Protein AF-A0A7I9V1X6-F1 (afdb_monomer_lite)

Structure (mmCIF, N/CA/C/O backbone):
data_AF-A0A7I9V1X6-F1
#
_entry.id   AF-A0A7I9V1X6-F1
#
loop_
_atom_site.group_PDB
_atom_site.id
_atom_site.type_symbol
_atom_site.label_atom_id
_atom_site.label_alt_id
_atom_site.label_comp_id
_atom_site.label_asym_id
_atom_site.label_entity_id
_atom_site.label_seq_id
_atom_site.pdbx_PDB_ins_code
_atom_site.Cartn_x
_atom_site.Cartn_y
_atom_site.Cartn_z
_atom_site.occupancy
_atom_site.B_iso_or_equiv
_atom_site.auth_seq_id
_atom_site.auth_comp_id
_atom_site.auth_asym_id
_atom_site.auth_atom_id
_atom_site.pdbx_PDB_model_num
ATOM 1 N N . MET A 1 1 ? -23.324 9.103 14.475 1.00 31.06 1 MET A N 1
ATOM 2 C CA . MET A 1 1 ? -22.258 9.240 15.491 1.00 31.06 1 MET A CA 1
ATOM 3 C C . MET A 1 1 ? -21.105 8.360 15.027 1.00 31.06 1 MET A C 1
ATOM 5 O O . MET A 1 1 ? -21.308 7.158 14.941 1.00 31.06 1 MET A O 1
ATOM 9 N N . LYS A 1 2 ? -19.975 8.931 14.589 1.00 31.11 2 LYS A N 1
ATOM 10 C CA . LYS A 1 2 ? -18.775 8.145 14.253 1.00 31.11 2 LYS A CA 1
ATOM 11 C C . LYS A 1 2 ? -18.012 7.933 15.558 1.00 31.11 2 LYS A C 1
ATOM 13 O O . LYS A 1 2 ? -17.532 8.905 16.133 1.00 31.11 2 LYS A O 1
ATOM 18 N N . THR A 1 3 ? -17.995 6.711 16.077 1.00 34.31 3 THR A N 1
ATOM 19 C CA . THR A 1 3 ? -17.217 6.384 17.274 1.00 34.31 3 THR A CA 1
ATOM 20 C C . THR A 1 3 ? -15.748 6.360 16.871 1.00 34.31 3 THR A C 1
ATOM 22 O O . THR A 1 3 ? -15.349 5.520 16.071 1.00 34.31 3 THR A O 1
ATOM 25 N N . ALA A 1 4 ? -14.965 7.313 17.375 1.00 37.03 4 ALA A N 1
ATOM 26 C CA . ALA A 1 4 ? -13.523 7.325 17.177 1.00 37.03 4 ALA A CA 1
ATOM 27 C C . ALA A 1 4 ? -12.908 6.067 17.802 1.00 37.03 4 ALA A C 1
ATOM 29 O O . ALA A 1 4 ? -13.298 5.636 18.889 1.00 37.03 4 ALA A O 1
ATOM 30 N N . ILE A 1 5 ? -11.945 5.478 17.108 1.00 51.56 5 ILE A N 1
ATOM 31 C CA . ILE A 1 5 ? -11.222 4.302 17.585 1.00 51.56 5 ILE A CA 1
ATOM 32 C C . ILE A 1 5 ? -10.269 4.758 18.673 1.00 51.56 5 ILE A C 1
ATOM 34 O O . ILE A 1 5 ? -9.533 5.726 18.485 1.00 51.56 5 ILE A O 1
ATOM 38 N N . ALA A 1 6 ? -10.286 4.070 19.814 1.00 46.34 6 ALA A N 1
ATOM 39 C CA . ALA A 1 6 ? -9.354 4.361 20.889 1.00 46.34 6 ALA A CA 1
ATOM 40 C C . ALA A 1 6 ? -7.907 4.257 20.361 1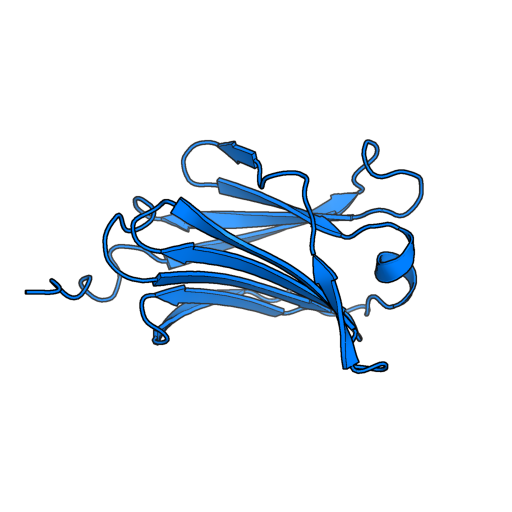.00 46.34 6 ALA A C 1
ATOM 42 O O . ALA A 1 6 ? -7.556 3.230 19.761 1.00 46.34 6 ALA A O 1
ATOM 43 N N . PRO A 1 7 ? -7.057 5.278 20.583 1.00 47.25 7 PRO A N 1
ATOM 44 C CA . PRO A 1 7 ? -5.639 5.204 20.260 1.00 47.25 7 PRO A CA 1
ATOM 45 C C . PRO A 1 7 ? -5.026 3.916 20.833 1.00 47.25 7 PRO A C 1
ATOM 47 O O . PRO A 1 7 ? -5.109 3.664 22.033 1.00 47.25 7 PRO A O 1
ATOM 50 N N . GLY A 1 8 ? -4.442 3.075 19.973 1.00 60.81 8 GLY A N 1
ATOM 51 C CA . GLY A 1 8 ? -3.742 1.848 20.372 1.00 60.81 8 GLY A CA 1
ATOM 52 C C . GLY A 1 8 ? -4.521 0.526 20.285 1.00 60.81 8 GLY A C 1
ATOM 53 O O . GLY A 1 8 ? -3.891 -0.517 20.482 1.00 60.81 8 GLY A O 1
ATOM 54 N N . ALA A 1 9 ? -5.820 0.523 19.955 1.00 78.50 9 ALA A N 1
ATOM 55 C CA . ALA A 1 9 ? -6.601 -0.713 19.757 1.00 78.50 9 ALA A CA 1
ATOM 56 C C . ALA A 1 9 ? -6.298 -1.419 18.420 1.00 78.50 9 ALA A C 1
ATOM 58 O O . ALA A 1 9 ? -6.314 -2.645 18.336 1.00 78.50 9 ALA A O 1
ATOM 59 N N . PHE A 1 10 ? -5.977 -0.632 17.397 1.00 86.81 10 PHE A N 1
ATOM 60 C CA . PHE A 1 10 ? -5.545 -1.088 16.083 1.00 86.81 10 PHE A CA 1
ATOM 61 C C . PHE A 1 10 ? -4.237 -0.388 15.722 1.00 86.81 10 PHE A C 1
ATOM 63 O O . PHE A 1 10 ? -4.037 0.771 16.098 1.00 86.81 10 PHE A O 1
ATOM 70 N N . GLY A 1 11 ? -3.338 -1.081 15.031 1.00 87.50 11 GLY A N 1
ATOM 71 C CA . GLY A 1 11 ? -2.097 -0.459 14.587 1.00 87.50 11 GLY A CA 1
ATOM 72 C C . GLY A 1 11 ? -1.092 -1.412 13.971 1.00 87.50 11 GLY A C 1
ATOM 73 O O . GLY A 1 11 ? -1.156 -2.617 14.195 1.00 87.50 11 GLY A O 1
ATOM 74 N N . LEU A 1 12 ? -0.158 -0.853 13.206 1.00 90.88 12 LEU A N 1
ATOM 75 C CA . LEU A 1 12 ? 0.875 -1.609 12.500 1.00 90.88 12 LEU A CA 1
ATOM 76 C C . LEU A 1 12 ? 1.866 -2.252 13.484 1.00 90.88 12 LEU A C 1
ATOM 78 O O . LEU A 1 12 ? 2.320 -1.594 14.420 1.00 90.88 12 LEU A O 1
ATOM 82 N N . THR A 1 13 ? 2.209 -3.520 13.263 1.00 92.50 13 THR A N 1
ATOM 83 C CA . THR A 1 13 ? 3.162 -4.290 14.086 1.00 92.50 13 THR A CA 1
ATOM 84 C C . THR A 1 13 ? 4.356 -4.811 13.294 1.00 92.50 13 THR A C 1
ATOM 86 O O . THR A 1 13 ? 5.404 -5.057 13.884 1.00 92.50 13 THR A O 1
ATOM 89 N N . GLY A 1 14 ? 4.233 -4.952 11.975 1.00 91.88 14 GLY A N 1
ATOM 90 C CA . GLY A 1 14 ? 5.331 -5.395 11.125 1.00 91.88 14 GLY A CA 1
ATOM 91 C C . GLY A 1 14 ? 5.026 -5.217 9.647 1.00 91.88 14 GLY A C 1
ATOM 92 O O . GLY A 1 14 ? 3.869 -5.073 9.248 1.00 91.88 14 GLY A O 1
ATOM 93 N N . VAL A 1 15 ? 6.081 -5.217 8.835 1.00 96.12 15 VAL A N 1
ATOM 94 C CA . VAL A 1 15 ? 5.978 -5.168 7.377 1.00 96.12 15 VAL A CA 1
ATOM 95 C C . VAL A 1 15 ? 6.974 -6.137 6.769 1.00 96.12 15 VAL A C 1
ATOM 97 O O . VAL A 1 15 ? 8.158 -6.105 7.093 1.00 96.12 15 VAL A O 1
ATOM 100 N N . GLU A 1 16 ? 6.487 -6.971 5.861 1.00 95.19 16 GLU A N 1
ATOM 101 C CA . GLU A 1 16 ? 7.301 -7.880 5.066 1.00 95.19 16 GLU A CA 1
ATOM 102 C C . GLU A 1 16 ? 7.233 -7.473 3.597 1.00 95.19 16 GLU A C 1
ATOM 104 O O . GLU A 1 16 ? 6.152 -7.245 3.045 1.00 95.19 16 GLU A O 1
ATOM 109 N N . VAL A 1 17 ? 8.400 -7.403 2.961 1.00 94.06 17 VAL A N 1
ATOM 110 C CA . VAL A 1 17 ? 8.532 -7.175 1.523 1.00 94.06 17 VAL A CA 1
ATOM 111 C C . VAL A 1 17 ? 9.222 -8.389 0.925 1.00 94.06 17 VAL A C 1
ATOM 113 O O . VAL A 1 17 ? 10.296 -8.780 1.381 1.00 94.06 17 VAL A O 1
ATOM 116 N N . GLY A 1 18 ? 8.612 -8.986 -0.091 1.00 92.56 18 GLY A N 1
ATOM 117 C CA . GLY A 1 18 ? 9.122 -10.200 -0.718 1.00 92.56 18 GLY A CA 1
ATOM 118 C C . GLY A 1 18 ? 8.905 -10.210 -2.221 1.00 92.56 18 GLY A C 1
ATOM 119 O O . GLY A 1 18 ? 8.330 -9.287 -2.798 1.00 92.56 18 GLY A O 1
ATOM 120 N N . ASP A 1 19 ? 9.360 -11.272 -2.872 1.00 92.38 19 ASP A N 1
ATOM 121 C CA . ASP A 1 19 ? 9.011 -11.523 -4.266 1.00 92.38 19 ASP A CA 1
ATOM 122 C C . ASP A 1 19 ? 7.555 -11.987 -4.381 1.00 92.38 19 ASP A C 1
ATOM 124 O O . ASP A 1 19 ? 7.008 -12.629 -3.481 1.00 92.38 19 ASP A O 1
ATOM 128 N N . PHE A 1 20 ? 6.911 -11.657 -5.500 1.00 90.50 20 PHE A N 1
ATOM 129 C CA . PHE A 1 20 ? 5.551 -12.096 -5.796 1.00 90.50 20 PHE A CA 1
ATOM 130 C C . PHE A 1 20 ? 5.493 -12.792 -7.154 1.00 90.50 20 PHE A C 1
ATOM 132 O O . PHE A 1 20 ? 5.192 -12.183 -8.178 1.00 90.50 20 PHE A O 1
ATOM 139 N N . ALA A 1 21 ? 5.763 -14.100 -7.157 1.00 81.69 21 ALA A N 1
ATOM 140 C CA . ALA A 1 21 ? 5.872 -14.900 -8.380 1.00 81.69 21 ALA A CA 1
ATOM 141 C C . ALA A 1 21 ? 4.608 -14.863 -9.264 1.00 81.69 21 ALA A C 1
ATOM 143 O O . ALA A 1 21 ? 4.704 -14.908 -10.488 1.00 81.69 21 ALA A O 1
ATOM 144 N N . GLN A 1 22 ? 3.426 -14.734 -8.655 1.00 79.31 22 GLN A N 1
ATOM 145 C CA . GLN A 1 22 ? 2.142 -14.680 -9.364 1.00 79.31 22 GLN A CA 1
ATOM 146 C C . GLN A 1 22 ? 1.922 -13.354 -10.119 1.00 79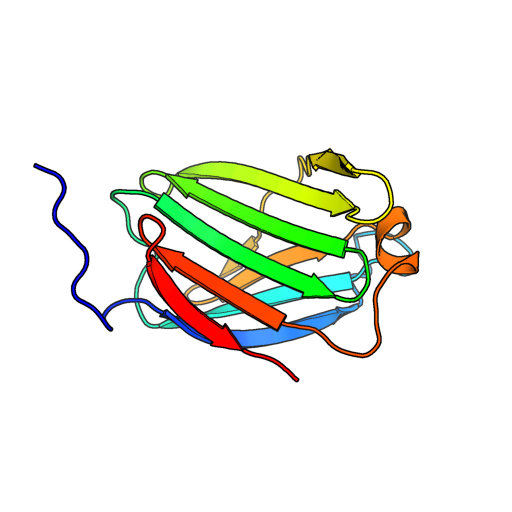.31 22 GLN A C 1
ATOM 148 O O . GLN A 1 22 ? 1.082 -13.297 -11.011 1.00 79.31 22 GLN A O 1
ATOM 153 N N . GLY A 1 23 ? 2.678 -12.296 -9.798 1.00 73.44 23 GLY A N 1
ATOM 154 C CA . GLY A 1 23 ? 2.606 -10.989 -10.467 1.00 73.44 23 GLY A CA 1
ATOM 155 C C . GLY A 1 23 ? 3.541 -10.842 -11.670 1.00 73.44 23 GLY A C 1
ATOM 156 O O . GLY A 1 23 ? 3.687 -9.738 -12.195 1.00 73.44 23 GLY A O 1
ATOM 157 N N . GLY A 1 24 ? 4.193 -11.930 -12.089 1.00 77.38 24 GLY A N 1
ATOM 158 C CA . GLY A 1 24 ? 5.230 -11.923 -13.117 1.00 77.38 24 GLY A CA 1
ATOM 159 C C . GLY A 1 24 ? 6.625 -11.609 -12.565 1.00 77.38 24 GLY A C 1
ATOM 160 O O . GLY A 1 24 ? 6.801 -11.213 -11.413 1.00 77.38 24 GLY A O 1
ATOM 161 N N . ALA A 1 25 ? 7.645 -11.807 -13.403 1.00 83.75 25 ALA A N 1
ATOM 162 C CA . ALA A 1 25 ? 9.039 -11.614 -13.008 1.00 83.75 25 ALA A CA 1
ATOM 163 C C . ALA A 1 25 ? 9.295 -10.175 -12.520 1.00 83.75 25 ALA A C 1
ATOM 165 O O . ALA A 1 25 ? 8.961 -9.208 -13.203 1.00 83.75 25 ALA A O 1
ATOM 166 N N . GLY A 1 26 ? 9.893 -10.042 -11.333 1.00 86.25 26 GLY A N 1
ATOM 167 C CA . GLY A 1 26 ? 10.227 -8.755 -10.716 1.00 86.25 26 GLY A CA 1
ATOM 168 C C . GLY A 1 26 ? 9.102 -8.103 -9.908 1.00 86.25 26 GLY A C 1
ATOM 169 O O . GLY A 1 26 ? 9.366 -7.113 -9.229 1.00 86.25 26 GLY A O 1
ATOM 170 N N . ALA A 1 27 ? 7.879 -8.643 -9.926 1.00 92.62 27 ALA A N 1
ATOM 171 C CA . ALA A 1 27 ? 6.819 -8.169 -9.041 1.00 92.62 27 ALA A CA 1
ATOM 172 C C . ALA A 1 27 ? 7.173 -8.428 -7.568 1.00 92.62 27 ALA A C 1
ATOM 174 O O . ALA A 1 27 ? 7.794 -9.438 -7.221 1.00 92.62 27 ALA A O 1
ATOM 175 N N . LYS A 1 28 ? 6.752 -7.511 -6.696 1.00 95.31 28 LYS A N 1
ATOM 176 C CA . LYS A 1 28 ? 6.995 -7.584 -5.249 1.00 95.31 28 LYS A CA 1
ATOM 177 C C . LYS A 1 28 ? 5.691 -7.735 -4.490 1.00 95.31 28 LYS A C 1
ATOM 179 O O . LYS A 1 28 ? 4.660 -7.252 -4.945 1.00 95.31 28 LYS A O 1
ATOM 184 N N . SER A 1 29 ? 5.740 -8.370 -3.329 1.00 95.44 29 SER A N 1
ATOM 185 C CA . SER A 1 29 ? 4.670 -8.349 -2.337 1.00 95.44 29 SER A CA 1
ATOM 186 C C . SER A 1 29 ? 5.027 -7.373 -1.222 1.00 95.44 29 SER A C 1
ATOM 188 O O . SER A 1 29 ? 6.194 -7.218 -0.867 1.00 95.44 29 SER A O 1
ATOM 190 N N . VAL A 1 30 ? 4.010 -6.709 -0.686 1.00 97.31 30 VAL A N 1
ATOM 191 C CA . VAL A 1 30 ? 4.086 -5.937 0.553 1.00 97.31 30 VAL A CA 1
ATOM 192 C C . VAL A 1 30 ? 2.988 -6.468 1.454 1.00 97.31 30 VAL A C 1
ATOM 194 O O . VAL A 1 30 ? 1.824 -6.514 1.051 1.00 97.31 30 VAL A O 1
ATOM 197 N N . ALA A 1 31 ? 3.353 -6.889 2.655 1.00 97.19 31 ALA A N 1
ATOM 198 C CA . ALA A 1 31 ? 2.410 -7.349 3.652 1.00 97.19 31 ALA A CA 1
ATOM 199 C C . ALA A 1 31 ? 2.572 -6.551 4.938 1.00 97.19 31 ALA A C 1
ATOM 201 O O . ALA A 1 31 ? 3.672 -6.462 5.473 1.00 97.19 31 ALA A O 1
ATOM 202 N N . TRP A 1 32 ? 1.470 -5.998 5.429 1.00 97.69 32 TRP A N 1
ATOM 203 C CA . TRP A 1 32 ? 1.397 -5.324 6.716 1.00 97.69 32 TRP A CA 1
ATOM 204 C C . TRP A 1 32 ? 0.740 -6.263 7.721 1.00 97.69 32 TRP A C 1
ATOM 206 O O . TRP A 1 32 ? -0.382 -6.721 7.495 1.00 97.69 32 TRP A O 1
ATOM 216 N N . SER A 1 33 ? 1.426 -6.505 8.830 1.00 95.81 33 SER A N 1
ATOM 217 C CA . SER A 1 33 ? 0.855 -7.126 10.023 1.00 95.81 33 SER A CA 1
ATOM 218 C C . SER A 1 33 ? 0.402 -6.030 10.976 1.00 95.81 33 SER A C 1
ATOM 220 O O . SER A 1 33 ? 1.089 -5.018 11.141 1.00 95.81 33 SER A O 1
ATOM 222 N N . TYR A 1 34 ? -0.753 -6.205 11.599 1.00 94.06 34 TYR A N 1
ATOM 223 C CA . TYR A 1 34 ? -1.343 -5.231 12.508 1.00 94.06 34 TYR A CA 1
ATOM 224 C C . TYR A 1 34 ? -1.937 -5.924 13.729 1.00 94.06 34 TYR A C 1
ATOM 226 O O . TYR A 1 34 ? -2.302 -7.085 13.687 1.00 94.06 34 TYR A O 1
ATOM 234 N N . LYS A 1 35 ? -2.067 -5.209 14.843 1.00 92.00 35 LYS A N 1
ATOM 235 C CA . LYS A 1 35 ? -2.830 -5.688 16.001 1.00 92.00 35 LYS A CA 1
ATOM 236 C C . LYS A 1 35 ? -4.291 -5.265 15.892 1.00 92.00 35 LYS A C 1
ATOM 238 O O . LYS A 1 35 ? -4.594 -4.210 15.335 1.00 92.00 35 LYS A O 1
ATOM 243 N N . GLY A 1 36 ? -5.170 -6.046 16.513 1.00 89.25 36 GLY A N 1
ATOM 244 C CA . GLY A 1 36 ? -6.607 -5.784 16.529 1.00 89.25 36 GLY A CA 1
ATOM 245 C C . GLY A 1 36 ? -7.281 -6.084 15.189 1.00 89.25 36 GLY A C 1
ATOM 246 O O . GLY A 1 36 ? -6.676 -6.624 14.267 1.00 89.25 36 GLY A O 1
ATOM 247 N N . SER A 1 37 ? -8.563 -5.749 15.084 1.00 89.19 37 SER A N 1
ATOM 248 C CA . SER A 1 37 ? -9.333 -5.917 13.848 1.00 89.19 37 SER A CA 1
ATOM 249 C C . SER A 1 37 ? -9.332 -4.628 13.036 1.00 89.19 37 SER A C 1
ATOM 251 O O . SER A 1 37 ? -9.380 -3.545 13.621 1.00 89.19 37 SER A O 1
ATOM 253 N N . ILE A 1 38 ? -9.330 -4.742 11.700 1.00 88.31 38 ILE A N 1
ATOM 254 C CA . ILE A 1 38 ? -9.536 -3.581 10.828 1.00 88.31 38 ILE A CA 1
ATOM 255 C C . ILE A 1 38 ? -10.865 -2.922 11.222 1.00 88.31 38 ILE A C 1
ATOM 257 O O . ILE A 1 38 ? -11.900 -3.594 11.238 1.00 88.31 38 ILE A O 1
ATOM 261 N N . PRO A 1 39 ? -10.847 -1.621 11.525 1.00 88.50 39 PRO A N 1
ATOM 262 C CA . PRO A 1 39 ? -12.048 -0.862 11.819 1.00 88.50 39 PRO A CA 1
ATOM 263 C C . PRO A 1 39 ? -13.178 -1.029 10.799 1.00 88.50 39 PRO A C 1
ATOM 265 O O . PRO A 1 39 ? -12.976 -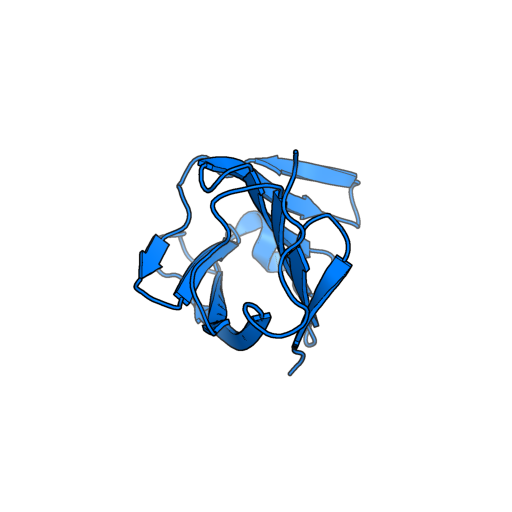0.861 9.597 1.00 88.50 39 PRO A O 1
ATOM 268 N N . THR A 1 40 ? -14.391 -1.294 11.287 1.00 88.75 40 THR A N 1
ATOM 269 C CA . THR A 1 40 ? -15.619 -1.382 10.471 1.00 88.75 40 THR A CA 1
ATOM 270 C C . THR A 1 40 ? -16.370 -0.054 10.373 1.00 88.75 40 THR A C 1
ATOM 272 O O . THR A 1 40 ? -17.457 0.017 9.806 1.00 88.75 40 THR A O 1
ATOM 275 N N . THR A 1 41 ? -15.796 1.020 10.910 1.00 87.94 41 THR A N 1
ATOM 276 C CA . THR A 1 41 ? -16.300 2.389 10.784 1.00 87.94 41 THR A CA 1
ATOM 277 C C . THR A 1 41 ? -15.148 3.318 10.451 1.00 87.94 41 THR A C 1
ATOM 279 O O . THR A 1 41 ? -14.073 3.176 11.031 1.00 87.94 41 THR A O 1
ATOM 282 N N . GLY A 1 42 ? -15.399 4.299 9.583 1.00 91.25 42 GLY A N 1
ATOM 283 C CA . GLY A 1 42 ? -14.363 5.235 9.162 1.00 91.25 42 GLY A CA 1
ATOM 284 C C . GLY A 1 42 ? -13.380 4.602 8.185 1.00 91.25 42 GLY A C 1
ATOM 285 O O . GLY A 1 42 ? -13.612 3.516 7.650 1.00 91.25 42 GLY A O 1
ATOM 286 N N . THR A 1 43 ? -12.283 5.308 7.943 1.00 95.75 43 THR A N 1
ATOM 287 C CA . THR A 1 43 ? -11.307 4.947 6.917 1.00 95.75 43 THR A CA 1
ATOM 288 C C . THR A 1 43 ? -10.050 4.335 7.505 1.00 95.75 43 THR A C 1
ATOM 290 O O . THR A 1 43 ? -9.568 4.771 8.546 1.00 95.75 43 THR A O 1
ATOM 293 N N . VAL A 1 44 ? -9.490 3.352 6.804 1.00 96.12 44 VAL A N 1
ATOM 294 C CA . VAL A 1 44 ? -8.214 2.718 7.148 1.00 96.12 44 VAL A CA 1
ATOM 295 C C . VAL A 1 44 ? -7.350 2.683 5.903 1.00 96.12 44 VAL A C 1
ATOM 297 O O . VAL A 1 44 ? -7.785 2.171 4.873 1.00 96.12 44 VAL A O 1
ATOM 300 N N . VAL A 1 45 ? -6.138 3.219 5.974 1.00 97.50 45 VAL A N 1
ATOM 301 C CA . VAL A 1 45 ? -5.197 3.230 4.849 1.00 97.50 45 VAL A CA 1
ATOM 302 C C . VAL A 1 45 ? -3.943 2.482 5.255 1.00 97.50 45 VAL A C 1
ATOM 304 O O . VAL A 1 45 ? -3.305 2.842 6.238 1.00 97.50 45 VAL A O 1
ATOM 307 N N . PHE A 1 46 ? -3.575 1.472 4.476 1.00 97.94 46 PHE A N 1
ATOM 308 C CA . PHE A 1 46 ? -2.245 0.874 4.518 1.00 97.94 46 PHE A CA 1
ATOM 309 C C . PHE A 1 46 ? -1.431 1.489 3.392 1.00 97.94 46 PHE A C 1
ATOM 311 O O . PHE A 1 46 ? -1.869 1.472 2.236 1.00 97.94 46 PHE A O 1
ATOM 318 N N . SER A 1 47 ? -0.267 2.042 3.716 1.00 97.88 47 SER A N 1
ATOM 319 C CA . SER A 1 47 ? 0.620 2.648 2.731 1.00 97.88 47 SER A CA 1
ATOM 320 C C . SER A 1 47 ? 2.053 2.158 2.900 1.00 97.88 47 SER A C 1
ATOM 322 O O . SER A 1 47 ? 2.505 1.851 4.005 1.00 97.88 47 SER A O 1
ATOM 324 N N . TRP A 1 48 ? 2.758 2.032 1.783 1.00 98.06 48 TRP A N 1
ATOM 325 C CA . TRP A 1 48 ? 4.168 1.679 1.718 1.00 98.06 48 TRP A CA 1
ATOM 326 C C . TRP A 1 48 ? 4.809 2.468 0.591 1.00 98.06 48 TRP A C 1
ATOM 328 O O . TRP A 1 48 ? 4.242 2.571 -0.494 1.00 98.06 48 TRP A O 1
ATOM 338 N N . THR A 1 49 ? 5.977 3.036 0.842 1.00 97.88 49 THR A N 1
ATOM 339 C CA . THR A 1 49 ? 6.719 3.841 -0.123 1.00 97.88 49 THR A CA 1
ATOM 340 C C . THR A 1 49 ? 8.148 3.341 -0.206 1.00 97.88 49 THR A C 1
ATOM 342 O O . THR A 1 49 ? 8.811 3.176 0.814 1.00 97.88 49 THR A O 1
ATOM 345 N N . SER A 1 50 ? 8.643 3.144 -1.425 1.00 97.62 50 SER A N 1
ATOM 346 C CA . SER A 1 50 ? 10.046 2.839 -1.698 1.00 97.62 50 SER A CA 1
ATOM 347 C C . SER A 1 50 ? 10.471 3.467 -3.017 1.00 97.62 50 SER A C 1
ATOM 349 O O . SER A 1 50 ? 9.819 3.288 -4.047 1.00 97.62 50 SER A O 1
ATOM 351 N N . GLY A 1 51 ? 11.574 4.217 -2.994 1.00 96.88 51 GLY A N 1
ATOM 352 C CA . GLY A 1 51 ? 12.051 4.941 -4.170 1.00 96.88 51 GLY A CA 1
ATOM 353 C C . GLY A 1 51 ? 10.986 5.896 -4.714 1.00 96.88 51 GLY A C 1
ATOM 354 O O . GLY A 1 51 ? 10.606 6.857 -4.045 1.00 96.88 51 GLY A O 1
ATOM 355 N N . LYS A 1 52 ? 10.519 5.643 -5.943 1.00 97.69 52 LYS A N 1
ATOM 356 C CA . LYS A 1 52 ? 9.482 6.448 -6.616 1.00 97.69 52 LYS A CA 1
ATOM 357 C C . LYS A 1 52 ? 8.097 5.802 -6.606 1.00 97.69 52 LYS A C 1
ATOM 359 O O . LYS A 1 52 ? 7.201 6.264 -7.308 1.00 97.69 52 LYS A O 1
ATOM 364 N N . VAL A 1 53 ? 7.915 4.742 -5.828 1.00 98.12 53 VAL A N 1
ATOM 365 C CA . 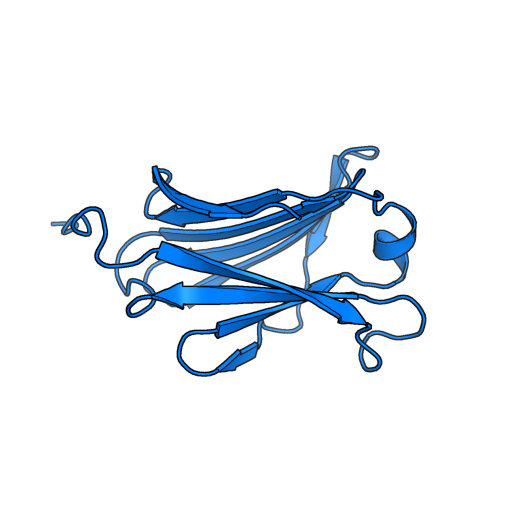VAL A 1 53 ? 6.691 3.942 -5.807 1.00 98.12 53 VAL A CA 1
ATOM 366 C C . VAL A 1 53 ? 6.021 4.076 -4.451 1.00 98.12 53 VAL A C 1
ATOM 368 O O . VAL A 1 53 ? 6.631 3.786 -3.425 1.00 98.12 53 VAL A O 1
ATOM 371 N N . GLN A 1 54 ? 4.749 4.456 -4.457 1.00 98.19 54 GLN A N 1
ATOM 372 C CA . GLN A 1 54 ? 3.851 4.325 -3.318 1.00 98.19 54 GLN A CA 1
ATOM 373 C C . GLN A 1 54 ? 2.826 3.232 -3.625 1.00 98.19 54 GLN A C 1
ATOM 375 O O . GLN A 1 54 ? 2.109 3.307 -4.618 1.00 98.19 54 GLN A O 1
ATOM 380 N N . ARG A 1 55 ? 2.724 2.224 -2.764 1.00 98.00 55 ARG A N 1
ATOM 381 C CA . ARG A 1 55 ? 1.659 1.221 -2.771 1.00 98.00 55 ARG A CA 1
ATOM 382 C C . ARG A 1 55 ? 0.679 1.546 -1.656 1.00 98.00 55 ARG A C 1
ATOM 384 O O . ARG A 1 55 ? 1.094 1.661 -0.506 1.00 98.00 55 ARG A O 1
ATOM 391 N N . ALA A 1 56 ? -0.607 1.661 -1.976 1.00 98.25 56 ALA A N 1
ATOM 392 C CA . ALA A 1 56 ? -1.620 1.900 -0.955 1.00 98.25 56 ALA A CA 1
ATOM 393 C C . ALA A 1 56 ? -2.923 1.144 -1.211 1.00 98.25 56 ALA A C 1
ATOM 395 O O . ALA A 1 56 ? -3.361 0.976 -2.353 1.00 98.25 56 ALA A O 1
ATOM 396 N N . VAL A 1 57 ? -3.553 0.716 -0.122 1.00 98.38 57 VAL A N 1
ATOM 397 C CA . VAL A 1 57 ? -4.906 0.164 -0.112 1.00 98.38 57 VAL A CA 1
ATOM 398 C C . VAL A 1 57 ? -5.710 0.855 0.983 1.00 98.38 57 VAL A C 1
ATOM 400 O O . VAL A 1 57 ? -5.224 1.045 2.100 1.00 98.38 57 VAL A O 1
ATOM 403 N N . LYS A 1 58 ? -6.926 1.279 0.640 1.00 97.88 58 LYS A N 1
ATOM 404 C CA . LYS A 1 58 ? -7.821 2.032 1.516 1.00 97.88 58 LYS A CA 1
ATOM 405 C C . LYS A 1 58 ? -9.136 1.300 1.692 1.00 97.88 58 LYS A C 1
ATOM 407 O O . LYS A 1 58 ? -9.747 0.855 0.718 1.00 97.88 58 LYS A O 1
ATOM 412 N N . PHE A 1 59 ? -9.586 1.283 2.934 1.00 96.56 59 PHE A N 1
ATOM 413 C CA . PHE A 1 59 ? -10.884 0.797 3.349 1.00 96.56 59 PHE A CA 1
ATOM 414 C C . PHE A 1 59 ? -11.729 1.938 3.906 1.00 96.56 59 PHE A C 1
ATOM 416 O O . PHE A 1 59 ? -11.182 2.863 4.507 1.00 96.56 59 PHE A O 1
ATOM 423 N N . ASP A 1 60 ? -13.041 1.864 3.717 1.00 95.81 60 ASP A N 1
ATOM 424 C CA . ASP A 1 60 ? -14.040 2.669 4.424 1.00 95.81 60 ASP A CA 1
ATOM 425 C C . ASP A 1 60 ? -15.136 1.731 4.923 1.00 95.81 60 ASP A C 1
ATOM 427 O O . ASP A 1 60 ? -15.650 0.907 4.168 1.00 95.81 60 ASP A O 1
ATOM 431 N N . GLY A 1 61 ? -15.414 1.759 6.223 1.00 91.69 61 GLY A N 1
ATOM 432 C CA . GLY A 1 61 ? -16.360 0.827 6.839 1.00 91.69 61 GLY A CA 1
ATOM 433 C C . GLY A 1 61 ? -15.980 -0.656 6.683 1.00 91.69 61 GLY A C 1
ATOM 434 O O . GLY A 1 61 ? -16.843 -1.526 6.721 1.00 91.69 61 GLY A O 1
ATOM 435 N N . GLY A 1 62 ? -14.695 -0.959 6.472 1.00 90.12 62 GLY A N 1
ATOM 436 C CA . GLY A 1 62 ? -14.194 -2.313 6.202 1.00 90.12 62 GLY A CA 1
ATOM 437 C C . GLY A 1 62 ? -14.267 -2.761 4.733 1.00 90.12 62 GLY A C 1
ATOM 438 O O . GLY A 1 62 ? -13.662 -3.787 4.394 1.00 90.12 62 GLY A O 1
ATOM 439 N N . GLU A 1 63 ? -14.918 -1.998 3.853 1.00 93.94 63 GLU A N 1
ATOM 440 C CA . GLU A 1 63 ? -14.977 -2.239 2.406 1.00 93.94 63 GLU A CA 1
ATOM 441 C C . GLU A 1 63 ? -13.794 -1.576 1.692 1.00 93.94 63 GLU A C 1
ATOM 443 O O . GLU A 1 63 ? -13.390 -0.471 2.050 1.00 93.94 63 GLU A O 1
ATOM 448 N N . GLN A 1 64 ? -13.201 -2.241 0.695 1.00 96.12 64 GLN A N 1
ATOM 449 C CA . GLN A 1 64 ? -12.125 -1.640 -0.096 1.00 96.12 64 GLN A CA 1
ATOM 450 C C . GLN A 1 64 ? -12.684 -0.539 -0.997 1.00 96.12 64 GLN A C 1
ATOM 452 O O . GLN A 1 64 ? -13.486 -0.818 -1.879 1.00 96.12 64 GLN A O 1
ATOM 457 N N . ILE A 1 65 ? -12.148 0.673 -0.868 1.00 96.81 65 ILE A N 1
ATOM 458 C CA . ILE A 1 65 ? -12.529 1.814 -1.714 1.00 96.81 65 ILE A CA 1
ATOM 459 C C . ILE A 1 65 ? -11.383 2.348 -2.579 1.00 96.81 65 ILE A C 1
ATOM 461 O O . ILE A 1 65 ? -11.618 3.131 -3.495 1.00 96.81 65 ILE A O 1
ATOM 465 N N . ALA A 1 66 ? -10.137 1.940 -2.315 1.00 98.00 66 ALA A N 1
ATOM 466 C CA . ALA A 1 66 ? -9.018 2.215 -3.211 1.00 98.00 66 ALA A CA 1
ATOM 467 C C . ALA A 1 66 ? -7.941 1.138 -3.097 1.00 98.00 66 ALA A C 1
ATOM 469 O O . ALA A 1 66 ? -7.670 0.624 -2.013 1.00 98.00 66 ALA A O 1
ATOM 470 N N . ASN A 1 67 ? -7.296 0.835 -4.216 1.00 98.12 67 ASN A N 1
ATOM 471 C CA . ASN A 1 67 ? -6.193 -0.108 -4.286 1.00 98.12 67 ASN A CA 1
ATOM 472 C C . ASN A 1 67 ? -5.302 0.291 -5.460 1.00 98.12 67 ASN A C 1
ATOM 474 O O . ASN A 1 67 ? -5.723 0.168 -6.606 1.00 98.12 67 ASN A O 1
ATOM 478 N N . TYR A 1 68 ? -4.117 0.840 -5.200 1.00 98.06 68 TYR A N 1
ATOM 479 C CA . TYR A 1 68 ? -3.306 1.426 -6.266 1.00 98.06 68 TYR A CA 1
ATOM 480 C C . TYR A 1 68 ? -1.804 1.387 -5.992 1.00 98.06 68 TYR A C 1
ATOM 482 O O . TYR A 1 68 ? -1.345 1.232 -4.852 1.00 98.06 68 TYR A O 1
ATOM 490 N N . VAL A 1 69 ? -1.054 1.577 -7.075 1.00 97.81 69 VAL A N 1
ATOM 491 C CA . VAL A 1 69 ? 0.339 2.015 -7.080 1.00 97.81 69 VAL A CA 1
ATOM 492 C C . VAL A 1 69 ? 0.404 3.423 -7.661 1.00 97.81 69 VAL A C 1
ATOM 494 O O . VAL A 1 69 ? -0.198 3.702 -8.693 1.00 97.81 69 VAL A O 1
ATOM 497 N N . PHE A 1 70 ? 1.126 4.318 -7.000 1.00 98.19 70 PHE A N 1
ATOM 498 C CA . PHE A 1 70 ? 1.381 5.674 -7.461 1.00 98.19 70 PHE A CA 1
ATOM 499 C C . PHE A 1 70 ? 2.874 5.877 -7.711 1.00 98.19 70 PHE A C 1
ATOM 501 O O . PHE A 1 70 ? 3.715 5.543 -6.874 1.00 98.19 70 PHE A O 1
ATOM 508 N N . ARG A 1 71 ? 3.192 6.425 -8.881 1.00 97.06 71 ARG A N 1
ATOM 509 C CA . ARG A 1 71 ? 4.545 6.732 -9.339 1.00 97.06 71 ARG A CA 1
ATOM 510 C C . ARG A 1 71 ? 4.834 8.207 -9.108 1.00 97.06 71 ARG A C 1
ATOM 512 O O . ARG A 1 71 ? 4.354 9.058 -9.853 1.00 97.06 71 ARG A O 1
ATOM 519 N N . THR A 1 72 ? 5.618 8.517 -8.079 1.00 95.44 72 THR A N 1
ATOM 520 C CA . THR A 1 72 ? 5.890 9.904 -7.657 1.00 95.44 72 THR A CA 1
ATOM 521 C C . THR A 1 72 ? 6.756 10.676 -8.651 1.00 95.44 72 THR A C 1
ATOM 523 O O . THR A 1 72 ? 6.735 11.901 -8.663 1.00 95.44 72 THR A O 1
ATOM 526 N N . ASP A 1 73 ? 7.496 9.972 -9.507 1.00 95.12 73 ASP A N 1
ATOM 527 C CA . ASP A 1 73 ? 8.309 10.529 -10.589 1.00 95.12 73 ASP A CA 1
ATOM 528 C C . ASP A 1 73 ? 7.493 10.948 -11.819 1.00 95.12 73 ASP A C 1
ATOM 530 O O . ASP A 1 73 ? 7.899 11.854 -12.540 1.00 95.12 73 ASP A O 1
ATOM 534 N N . THR A 1 74 ? 6.346 10.309 -12.058 1.00 95.69 74 THR A N 1
ATOM 535 C CA . THR A 1 74 ? 5.501 10.568 -13.240 1.00 95.69 74 THR A CA 1
ATOM 536 C C . THR A 1 74 ? 4.132 11.150 -12.897 1.00 95.69 74 THR A C 1
ATOM 538 O O . THR A 1 74 ? 3.402 11.560 -13.795 1.00 95.69 74 THR A O 1
ATOM 541 N N . GLY A 1 75 ? 3.750 11.161 -11.617 1.00 95.38 75 GLY A N 1
ATOM 542 C CA . GLY A 1 75 ? 2.404 11.524 -11.170 1.00 95.38 75 GLY A CA 1
ATOM 543 C C . GLY A 1 75 ? 1.327 10.516 -11.584 1.00 95.38 75 GLY A C 1
ATOM 544 O O . GLY A 1 75 ? 0.137 10.807 -11.472 1.00 95.38 75 GLY A O 1
ATOM 545 N N . ARG A 1 76 ? 1.714 9.338 -12.088 1.00 95.56 76 ARG A N 1
ATOM 546 C CA . ARG A 1 76 ? 0.780 8.330 -12.592 1.00 95.56 76 ARG A CA 1
ATOM 547 C C . ARG A 1 76 ? 0.272 7.447 -11.456 1.00 95.56 76 ARG A C 1
ATOM 549 O O . ARG A 1 76 ? 1.060 6.836 -10.739 1.00 95.56 76 ARG A O 1
ATOM 556 N N . GLN A 1 77 ? -1.048 7.311 -11.362 1.00 97.06 77 GLN A N 1
ATOM 557 C CA . GLN A 1 77 ? -1.701 6.299 -10.536 1.00 97.06 77 GLN A CA 1
ATOM 558 C C . GLN A 1 77 ? -2.148 5.117 -11.402 1.00 97.06 77 GLN A C 1
ATOM 560 O O . GLN A 1 77 ? -2.836 5.300 -12.405 1.00 97.06 77 GLN A O 1
ATOM 565 N N . ASN A 1 78 ? -1.785 3.909 -10.986 1.00 95.06 78 ASN A N 1
ATOM 566 C CA . ASN A 1 78 ? -2.275 2.650 -11.529 1.00 95.06 78 ASN A CA 1
ATOM 567 C C . ASN A 1 78 ? -3.178 1.993 -10.484 1.00 95.06 78 ASN A C 1
ATOM 569 O O . ASN A 1 78 ? -2.700 1.568 -9.430 1.00 95.06 78 ASN A O 1
ATOM 573 N N . ASN A 1 79 ? -4.475 1.906 -10.769 1.00 96.69 79 ASN A N 1
ATOM 574 C CA . ASN A 1 79 ? -5.391 1.142 -9.928 1.00 96.69 79 ASN A CA 1
ATOM 575 C C . ASN A 1 79 ? -5.133 -0.359 -10.119 1.00 96.69 79 ASN A C 1
ATOM 577 O O . ASN A 1 79 ? -4.816 -0.808 -11.219 1.00 96.69 79 ASN A O 1
ATOM 581 N N . ILE A 1 80 ? -5.234 -1.115 -9.031 1.00 95.06 80 ILE A N 1
ATOM 582 C CA . ILE A 1 80 ? -4.996 -2.554 -8.984 1.00 95.06 80 ILE A CA 1
ATOM 583 C C . ILE A 1 80 ? -6.337 -3.247 -8.747 1.00 95.06 80 ILE A C 1
ATOM 585 O O . ILE A 1 80 ? -6.893 -3.172 -7.650 1.00 95.06 80 ILE A O 1
ATOM 589 N N . ASP A 1 81 ? -6.835 -3.939 -9.770 1.00 92.81 81 ASP A N 1
ATOM 590 C CA . ASP A 1 81 ? -8.130 -4.631 -9.709 1.00 92.81 81 ASP A CA 1
ATOM 591 C C . ASP A 1 81 ? -8.084 -5.879 -8.824 1.00 92.81 81 ASP A C 1
ATOM 593 O O . ASP A 1 81 ? -9.066 -6.246 -8.183 1.00 92.81 81 ASP A O 1
ATOM 597 N N . ALA A 1 82 ? -6.921 -6.529 -8.761 1.00 91.56 82 ALA A N 1
ATOM 598 C CA . ALA A 1 82 ? -6.719 -7.682 -7.904 1.00 91.56 82 ALA A CA 1
ATOM 599 C C . ALA A 1 82 ? -6.798 -7.260 -6.421 1.00 91.56 82 ALA A C 1
ATOM 601 O O . ALA A 1 82 ? -6.028 -6.393 -5.984 1.00 91.56 82 ALA A O 1
ATOM 602 N N . PRO A 1 83 ? -7.718 -7.853 -5.641 1.00 94.00 83 PRO A N 1
ATOM 603 C CA . PRO A 1 83 ? -7.944 -7.446 -4.266 1.00 94.00 83 PRO A CA 1
ATOM 604 C C . PRO A 1 83 ? -6.734 -7.784 -3.380 1.00 94.00 83 PRO A C 1
ATOM 606 O O . PRO A 1 83 ? -5.979 -8.714 -3.674 1.00 94.00 83 PRO A O 1
ATOM 609 N N . PRO A 1 84 ? -6.540 -7.053 -2.272 1.00 95.81 84 PRO A N 1
ATOM 610 C CA . PRO A 1 84 ? -5.612 -7.428 -1.228 1.00 95.81 84 PRO A CA 1
ATOM 611 C C . PRO A 1 84 ? -6.035 -8.772 -0.641 1.00 95.81 84 PRO A C 1
ATOM 613 O O . PRO A 1 84 ? -7.222 -9.047 -0.448 1.00 95.81 84 PRO A O 1
ATOM 616 N N . VAL A 1 85 ? -5.051 -9.584 -0.286 1.00 95.38 85 VAL A N 1
ATOM 617 C CA . VAL A 1 85 ? -5.295 -10.817 0.455 1.00 95.38 85 VAL A CA 1
ATOM 618 C C . VAL A 1 85 ? -5.319 -10.469 1.936 1.00 95.38 85 VAL A C 1
ATOM 620 O O . VAL A 1 85 ? -4.361 -9.892 2.456 1.00 95.38 85 VAL A O 1
ATOM 623 N N . ARG A 1 86 ? -6.421 -10.808 2.606 1.00 93.75 86 ARG A N 1
ATOM 624 C CA . ARG A 1 86 ? -6.570 -10.696 4.060 1.00 93.75 86 ARG A CA 1
ATOM 625 C C . ARG A 1 86 ? -6.393 -12.073 4.682 1.00 93.75 86 ARG A C 1
ATOM 627 O O . ARG A 1 86 ? -7.077 -13.009 4.276 1.00 93.75 86 ARG A O 1
ATOM 634 N N . ASP A 1 87 ? -5.517 -12.162 5.669 1.00 92.44 87 ASP A N 1
ATOM 635 C CA . ASP A 1 87 ? -5.257 -13.378 6.432 1.00 92.44 87 ASP A CA 1
ATOM 636 C C . ASP A 1 87 ? -5.111 -13.003 7.909 1.00 92.44 87 ASP A C 1
ATOM 638 O O . ASP A 1 87 ? -4.076 -12.497 8.332 1.00 92.44 87 ASP A O 1
ATOM 642 N N . GLY A 1 88 ? -6.201 -13.138 8.668 1.00 90.38 88 GLY A N 1
ATOM 643 C CA . GLY A 1 88 ? -6.257 -12.745 10.076 1.00 90.38 88 GLY A CA 1
ATOM 644 C C . GLY A 1 88 ? -5.836 -11.290 10.324 1.00 90.38 88 GLY A C 1
ATOM 645 O O . GLY A 1 88 ? -6.545 -10.338 9.978 1.00 90.38 88 GLY A O 1
ATOM 646 N N . ASP A 1 89 ? -4.684 -11.139 10.967 1.00 93.25 89 ASP A N 1
ATOM 647 C CA . ASP A 1 89 ? -4.071 -9.878 11.384 1.00 93.25 89 ASP A CA 1
ATOM 648 C C . ASP A 1 89 ? -3.072 -9.322 10.346 1.00 93.25 89 ASP A C 1
ATOM 650 O O . ASP A 1 89 ? -2.312 -8.390 10.617 1.00 93.25 89 ASP A O 1
ATOM 654 N N . ARG A 1 90 ? -3.099 -9.878 9.130 1.00 95.19 90 ARG A N 1
ATOM 655 C CA . ARG A 1 90 ? -2.230 -9.521 8.015 1.00 95.19 90 ARG A CA 1
ATOM 656 C C . ARG A 1 90 ? -3.042 -9.127 6.789 1.00 95.19 90 ARG A C 1
ATOM 658 O O . ARG A 1 90 ? -4.023 -9.770 6.408 1.00 95.19 90 ARG A O 1
ATOM 665 N N . ILE A 1 91 ? -2.570 -8.090 6.108 1.00 96.56 91 ILE A N 1
ATOM 666 C CA . ILE A 1 91 ? -3.029 -7.726 4.771 1.00 96.56 91 ILE A CA 1
ATOM 667 C C . ILE A 1 91 ? -1.844 -7.671 3.820 1.00 96.56 91 ILE A C 1
ATOM 669 O O . ILE A 1 91 ? -0.822 -7.061 4.125 1.00 96.56 91 ILE A O 1
ATOM 673 N N . SER A 1 92 ? -1.976 -8.304 2.658 1.00 96.50 92 SER A N 1
ATOM 674 C CA . SER A 1 92 ? -0.935 -8.302 1.636 1.00 96.50 92 SER A CA 1
ATOM 675 C C . SER A 1 92 ? -1.445 -7.839 0.284 1.00 96.50 92 SER A C 1
ATOM 677 O O . SER A 1 92 ? -2.595 -8.052 -0.103 1.00 96.50 92 SER A O 1
ATOM 679 N N . VAL A 1 93 ? -0.552 -7.172 -0.430 1.00 97.38 93 VAL A N 1
ATOM 680 C CA . VAL A 1 93 ? -0.754 -6.663 -1.778 1.00 97.38 93 VAL A CA 1
ATOM 681 C C . VAL A 1 93 ? 0.492 -6.919 -2.607 1.00 97.38 93 VAL A C 1
ATOM 683 O O . VAL A 1 93 ? 1.567 -7.169 -2.065 1.00 97.38 93 VAL A O 1
ATOM 686 N N . PHE A 1 94 ? 0.377 -6.781 -3.924 1.00 95.56 94 PHE A N 1
ATOM 687 C CA . PHE A 1 94 ? 1.538 -6.771 -4.804 1.00 95.56 94 PHE A CA 1
ATOM 688 C C . PHE A 1 94 ? 1.785 -5.397 -5.427 1.00 95.56 94 PHE A C 1
ATOM 690 O O . PHE A 1 94 ? 0.871 -4.579 -5.572 1.00 95.56 94 PHE A O 1
ATOM 697 N N . VAL A 1 95 ? 3.040 -5.173 -5.804 1.00 95.81 95 VAL A N 1
ATOM 698 C CA . VAL A 1 95 ? 3.516 -4.115 -6.692 1.00 95.81 95 VAL A CA 1
ATOM 699 C C . VAL A 1 95 ? 3.787 -4.772 -8.052 1.00 95.81 95 VAL A C 1
ATOM 701 O O . VAL A 1 95 ? 4.617 -5.687 -8.113 1.00 95.81 95 VAL A O 1
ATOM 704 N N . PRO A 1 96 ? 3.102 -4.357 -9.136 1.00 92.81 96 PRO A N 1
ATOM 705 C CA . PRO A 1 96 ? 3.335 -4.900 -10.471 1.00 92.81 96 PRO A CA 1
ATOM 706 C C . PRO A 1 96 ? 4.792 -4.730 -10.911 1.00 92.81 96 PRO A C 1
ATOM 708 O O . PRO A 1 96 ? 5.434 -3.730 -10.586 1.00 92.81 96 PRO A O 1
ATOM 711 N N . SER A 1 97 ? 5.302 -5.667 -11.710 1.00 91.06 97 SER A N 1
ATOM 712 C CA . SER A 1 97 ? 6.695 -5.658 -12.188 1.00 91.06 97 SER A CA 1
ATOM 713 C C . SER A 1 97 ? 7.094 -4.364 -12.914 1.00 91.06 97 SER A C 1
ATOM 715 O O . SER A 1 97 ? 8.209 -3.875 -12.733 1.00 91.06 97 SER A O 1
ATOM 717 N N . GLY A 1 98 ? 6.176 -3.758 -13.677 1.00 90.00 98 GLY A N 1
ATOM 718 C CA . GLY A 1 98 ? 6.411 -2.480 -14.362 1.00 90.00 98 GLY A CA 1
ATOM 719 C C . GLY A 1 98 ? 6.737 -1.325 -13.408 1.00 90.00 98 GLY A C 1
ATOM 720 O O . GLY A 1 98 ? 7.585 -0.485 -13.715 1.00 90.00 98 GLY A O 1
ATOM 721 N N . ASP A 1 99 ? 6.125 -1.317 -12.224 1.00 92.94 99 ASP A N 1
ATOM 722 C CA . ASP A 1 99 ? 6.391 -0.325 -11.183 1.00 92.94 99 ASP A CA 1
ATOM 723 C C . ASP A 1 99 ? 7.568 -0.732 -10.288 1.00 92.94 99 ASP A C 1
ATOM 725 O O . ASP A 1 99 ? 8.315 0.130 -9.829 1.00 92.94 99 ASP A O 1
ATOM 729 N N . ALA A 1 100 ? 7.798 -2.037 -10.108 1.00 91.50 100 ALA A N 1
ATOM 730 C CA . ALA A 1 100 ? 8.870 -2.571 -9.268 1.00 91.50 100 ALA A CA 1
ATOM 731 C C . ALA A 1 100 ? 10.288 -2.158 -9.724 1.00 91.50 100 ALA A C 1
ATOM 733 O O . ALA A 1 100 ? 11.223 -2.147 -8.925 1.00 91.50 100 ALA A O 1
ATOM 734 N N . SER A 1 101 ? 10.451 -1.766 -10.990 1.00 89.69 101 SER A N 1
ATOM 735 C CA . SER A 1 101 ? 11.704 -1.211 -11.524 1.00 89.69 101 SER A CA 1
ATOM 736 C C . SER A 1 101 ? 12.136 0.115 -10.877 1.00 89.69 101 SER A C 1
ATOM 738 O O . SER A 1 101 ? 13.313 0.462 -10.934 1.00 89.69 101 SER A O 1
ATOM 740 N N . ALA A 1 102 ? 11.208 0.852 -10.258 1.00 94.69 102 ALA A N 1
ATOM 741 C CA . ALA A 1 102 ? 11.451 2.165 -9.653 1.00 94.69 102 ALA A CA 1
ATOM 742 C C . ALA A 1 102 ? 11.537 2.131 -8.114 1.00 94.69 102 ALA A C 1
ATOM 744 O O . ALA A 1 102 ? 11.480 3.180 -7.456 1.00 94.69 102 ALA A O 1
ATOM 745 N N . LEU A 1 103 ? 11.646 0.931 -7.536 1.00 95.44 103 LEU A N 1
ATOM 746 C CA . LEU A 1 103 ? 11.838 0.742 -6.101 1.00 95.44 103 LEU A CA 1
ATOM 747 C C . LEU A 1 103 ? 13.222 1.221 -5.661 1.00 95.44 103 LEU A C 1
ATOM 749 O O . LEU A 1 103 ? 14.196 1.170 -6.411 1.00 95.44 103 LEU A O 1
ATOM 753 N N . GLY A 1 104 ? 13.291 1.704 -4.424 1.00 93.94 104 GLY A N 1
ATOM 754 C CA . GLY A 1 104 ? 14.538 2.095 -3.780 1.00 93.94 104 GLY A CA 1
ATOM 755 C C . GLY A 1 104 ? 15.125 0.963 -2.943 1.00 93.94 104 GLY A C 1
ATOM 756 O O . GLY A 1 104 ? 14.555 -0.118 -2.820 1.00 93.94 104 GLY A O 1
ATOM 757 N N . THR A 1 105 ? 16.269 1.239 -2.321 1.00 92.00 105 THR A N 1
ATOM 758 C CA . THR A 1 105 ? 16.907 0.330 -1.355 1.00 92.00 105 THR A CA 1
ATOM 759 C C . THR A 1 105 ? 16.350 0.477 0.063 1.00 92.00 105 THR A C 1
ATOM 761 O O . THR A 1 105 ? 16.523 -0.422 0.879 1.00 92.00 105 THR A O 1
ATOM 764 N N . SER A 1 106 ? 15.669 1.587 0.357 1.00 93.31 106 SER A N 1
ATOM 765 C CA . SER A 1 106 ? 14.952 1.836 1.607 1.00 93.31 106 SER A CA 1
ATOM 766 C C . SER A 1 106 ? 13.446 1.927 1.368 1.00 93.31 106 SER A C 1
ATOM 768 O O . SER A 1 106 ? 12.978 2.117 0.235 1.00 93.31 106 SER A O 1
ATOM 770 N N . TRP A 1 107 ? 12.676 1.788 2.444 1.00 95.62 107 TRP A N 1
ATOM 771 C CA . TRP A 1 107 ? 11.231 1.955 2.403 1.00 95.62 107 TRP A CA 1
ATOM 772 C C . TRP A 1 107 ? 10.674 2.490 3.722 1.00 95.62 107 TRP A C 1
ATOM 774 O O . TRP A 1 107 ? 11.329 2.454 4.760 1.00 95.62 107 TRP A O 1
ATOM 784 N N . SER A 1 108 ? 9.449 2.993 3.671 1.00 95.19 108 SER A N 1
ATOM 785 C CA . SER A 1 108 ? 8.636 3.294 4.846 1.00 95.19 108 SER A CA 1
ATOM 786 C C . SER A 1 108 ? 7.223 2.782 4.622 1.00 95.19 108 SER A C 1
ATOM 788 O O . SER A 1 108 ? 6.747 2.705 3.491 1.00 95.19 108 SER A O 1
ATOM 790 N N . ALA A 1 109 ? 6.548 2.406 5.696 1.00 95.38 109 ALA A N 1
ATOM 791 C CA . ALA A 1 109 ? 5.154 2.010 5.669 1.00 95.38 109 ALA A CA 1
ATOM 792 C C . ALA A 1 109 ? 4.409 2.610 6.846 1.00 95.38 109 ALA A C 1
ATOM 794 O O . ALA A 1 109 ? 4.959 2.750 7.937 1.00 95.38 109 ALA A O 1
ATOM 795 N N . THR A 1 110 ? 3.144 2.933 6.616 1.00 95.00 110 THR A N 1
ATOM 796 C CA . THR A 1 110 ? 2.247 3.471 7.630 1.00 95.00 110 THR A CA 1
ATOM 797 C C . THR A 1 110 ? 0.894 2.787 7.566 1.00 95.00 110 THR A C 1
ATOM 799 O O . THR A 1 110 ? 0.475 2.264 6.528 1.00 95.00 110 THR A O 1
ATOM 802 N N . VAL A 1 111 ? 0.206 2.824 8.700 1.00 95.12 111 VAL A N 1
AT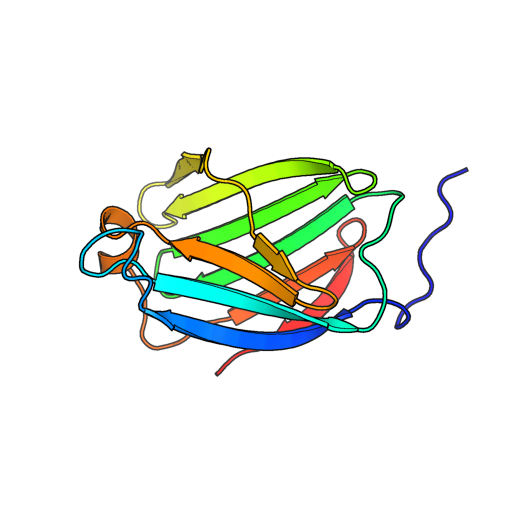OM 803 C CA . VAL A 1 111 ? -1.232 2.599 8.770 1.00 95.12 111 VAL A CA 1
ATOM 804 C C . VAL A 1 111 ? -1.868 3.844 9.350 1.00 95.12 111 VAL A C 1
ATOM 806 O O . VAL A 1 111 ? -1.394 4.364 10.358 1.00 95.12 111 VAL A O 1
ATOM 809 N N . GLU A 1 112 ? -2.937 4.310 8.723 1.00 94.88 112 GLU A N 1
ATOM 810 C CA . GLU A 1 112 ? -3.722 5.451 9.182 1.00 94.88 112 GLU A CA 1
ATOM 811 C C . GLU A 1 112 ? -5.170 5.032 9.418 1.00 94.88 112 GLU A C 1
ATOM 813 O O . GLU A 1 112 ? -5.731 4.259 8.641 1.00 94.88 112 GLU A O 1
ATOM 818 N N . VAL A 1 113 ? -5.775 5.568 10.475 1.00 94.00 113 VAL A N 1
ATOM 819 C CA . VAL A 1 113 ? -7.199 5.436 10.795 1.00 94.00 113 VAL A CA 1
ATOM 820 C C . VAL A 1 113 ? -7.795 6.833 10.828 1.00 94.00 113 VAL A C 1
ATOM 822 O O . VAL A 1 113 ? -7.336 7.674 11.595 1.00 94.00 113 VAL A O 1
ATOM 825 N N . ASP A 1 114 ? -8.794 7.097 9.988 1.00 93.88 114 ASP A N 1
ATOM 826 C CA . ASP A 1 114 ? -9.431 8.417 9.858 1.00 93.88 114 ASP A CA 1
ATOM 827 C C . ASP A 1 114 ? -8.418 9.566 9.672 1.00 93.88 114 ASP A C 1
ATOM 829 O O . ASP A 1 114 ? -8.573 10.669 10.197 1.00 93.88 114 ASP A O 1
ATOM 833 N N . GLY A 1 115 ? -7.351 9.289 8.915 1.00 90.31 115 GLY A N 1
ATOM 834 C CA . GLY A 1 115 ? -6.256 10.225 8.645 1.00 90.31 115 GLY A CA 1
ATOM 835 C C . GLY A 1 115 ? -5.303 10.456 9.822 1.00 90.31 115 GLY A C 1
ATOM 836 O O . GLY A 1 115 ? -4.457 11.342 9.745 1.00 90.31 115 GLY A O 1
ATOM 837 N N . GLN A 1 116 ? -5.430 9.698 10.915 1.00 89.88 116 GLN A N 1
ATOM 838 C CA . GLN A 1 116 ? -4.499 9.725 12.043 1.00 89.88 116 GLN A CA 1
ATOM 839 C C . GLN A 1 116 ? -3.542 8.528 11.984 1.00 89.88 116 GLN A C 1
ATOM 841 O O . GLN A 1 116 ? -3.996 7.406 11.743 1.00 89.88 116 GLN A O 1
ATOM 846 N N . PRO A 1 117 ? -2.236 8.716 12.243 1.00 89.06 117 PRO A N 1
ATOM 847 C CA . PRO A 1 117 ? -1.287 7.610 12.285 1.00 89.06 117 PRO A CA 1
ATOM 848 C C . PRO A 1 117 ? -1.668 6.565 13.343 1.00 89.06 117 PRO A C 1
ATOM 850 O O . PRO A 1 117 ? -1.824 6.878 14.522 1.00 89.06 117 PRO A O 1
ATOM 853 N N . ALA A 1 118 ? -1.763 5.308 12.921 1.00 88.94 118 ALA A N 1
ATOM 854 C CA . ALA A 1 118 ? -1.992 4.134 13.765 1.00 88.94 118 ALA A CA 1
ATOM 855 C C . ALA A 1 118 ? -0.770 3.196 13.811 1.00 88.94 118 ALA A C 1
ATOM 857 O O . ALA A 1 118 ? -0.787 2.170 14.487 1.00 88.94 118 ALA A O 1
ATOM 858 N N . GLY A 1 119 ? 0.313 3.532 13.111 1.00 88.00 119 GLY A N 1
ATOM 859 C CA . GLY A 1 119 ? 1.595 2.838 13.201 1.00 88.00 119 GLY A CA 1
ATOM 860 C C . GLY A 1 119 ? 2.483 3.122 11.997 1.00 88.00 119 GLY A C 1
ATOM 861 O O . GLY A 1 119 ? 1.991 3.497 10.932 1.00 88.00 119 GLY A O 1
ATOM 862 N N . ALA A 1 120 ? 3.790 2.946 12.177 1.00 90.06 120 ALA A N 1
ATOM 863 C CA . ALA A 1 120 ? 4.784 3.110 11.126 1.00 90.06 120 ALA A CA 1
ATOM 864 C C . ALA A 1 120 ? 5.901 2.067 11.263 1.00 90.06 120 ALA A C 1
ATOM 866 O O . ALA A 1 120 ? 6.274 1.698 12.376 1.00 90.06 120 ALA A O 1
ATOM 867 N N . CYS A 1 121 ? 6.432 1.617 10.129 1.00 86.00 121 CYS A N 1
ATOM 868 C CA . CYS A 1 121 ? 7.575 0.713 10.041 1.00 86.00 121 CYS A CA 1
ATOM 869 C C . CYS A 1 121 ? 8.528 1.172 8.931 1.00 86.00 121 CYS A C 1
ATOM 871 O O . CYS A 1 121 ? 8.110 1.769 7.938 1.00 86.00 121 CYS A O 1
ATOM 873 N N . SER A 1 122 ? 9.804 0.847 9.085 1.00 86.44 122 SER A N 1
ATOM 874 C CA . SER A 1 122 ? 10.867 1.019 8.091 1.00 86.44 122 SER A CA 1
ATOM 875 C C . SER A 1 122 ? 11.889 -0.116 8.276 1.00 86.44 122 SER A C 1
ATOM 877 O O . SER A 1 122 ? 11.905 -0.702 9.365 1.00 86.44 122 SER A O 1
ATOM 879 N N . PRO A 1 123 ? 12.691 -0.465 7.254 1.00 76.56 123 PRO A N 1
ATOM 880 C CA . PRO A 1 123 ? 13.748 -1.463 7.376 1.00 76.56 123 PRO A CA 1
ATOM 881 C C . PRO A 1 123 ? 14.916 -0.954 8.225 1.00 76.56 123 PRO A C 1
ATOM 883 O O . PRO A 1 123 ? 15.035 0.284 8.402 1.00 76.56 123 PRO A O 1
#

Sequence (123 aa):
MKTAIAPGAFGLTGVEVGDFAQGGAGAKSVAWSYKGSIPTTGTVVFSWTSGKVQRAVKFDGGEQIANYVFRTDTGRQNNIDAPPVRDGDRISVFVPSGDASALGTSWSATVEVDGQPAGACSP

pLDDT: mean 89.76, std 13.61, range [31.06, 98.38]

Radius of gyration: 14.04 Å; chains: 1; bounding box: 39×26×35 Å

Organism: NCBI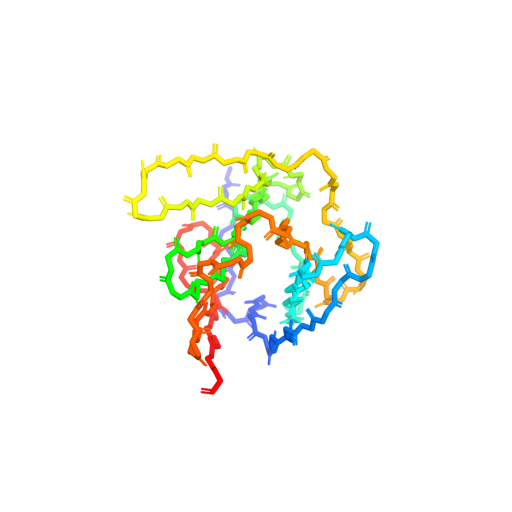:txid589162

Secondary structure (DSSP, 8-state):
---PPPTTSSEEEEEEEEE-GGG-TT-EEEEEEEESPPPSSSEEEEEEEETTEEEEEEEETTEEEEEEEEETTTTEEEE--SPPEEETTEEEEEE-HHHHTT--S--EEEEEETTEEEEEE--

Foldseek 3Di:
DQDDDPQPQKAWDDWDKADDVVLPPLKIKIKTFMHHDDALAAKKKKWKDFQQKIFIWMDHSNHTPFGWIAGNVVRDIDGDPDDWDDDPRMTMDMDHNVCSVRGHPWMKIFMDGNNHTNYIDID